Protein AF-A0AAU7DZM6-F1 (afdb_monomer)

Radius of gyration: 12.58 Å; Cα contacts (8 Å, |Δi|>4): 143; chains: 1; bounding box: 37×21×33 Å

Secondary structure (DSSP, 8-state):
-EEEEEEEPTT--GGGHHHHHHHHHHTTSEEEEEEEEEETTEEEEEEEEE-SSHHHHHHHHHHHHHHHHTTEEEEEEE-EEEETTEEEE-

pLDDT: mean 96.75, std 1.4, range [93.0, 98.31]

Nearest PDB structures (foldseek):
  5wi2-assembly2_B  TM=5.987E-01  e=1.470E-01  Homo sapiens
  3mwb-assembly1_B  TM=5.070E-01  e=1.073E-01  Paenarthrobacter aurescens TC1
  3dxs-assembly1_X  TM=4.723E-01  e=1.296E-01  Arabidopsis thaliana
  5b0b-assembly2_B  TM=5.215E-01  e=3.788E-01  Cannabis sativa
  5ixu-assembly1_A  TM=4.331E-01  e=1.892E-01  Paraburkholderia xenovorans LB400

Foldseek 3Di:
DKFFFDAFAPPADPVCLFVQLQVLLVVQWAWPDWDWDADPNTIMIDTDTDDPDPVSSVVSVVVSVVVSCNGTPGPDDWDWDDDPNDTDTD

Structure (mmCIF, N/CA/C/O backbone):
data_AF-A0AAU7DZM6-F1
#
_entry.id   AF-A0AAU7DZM6-F1
#
loop_
_atom_site.group_PDB
_atom_site.id
_atom_site.type_symbol
_atom_site.label_atom_id
_atom_site.label_alt_id
_atom_site.label_comp_id
_atom_site.label_asym_id
_atom_site.label_entity_id
_atom_site.label_seq_id
_atom_site.pdbx_PDB_ins_code
_atom_site.Cartn_x
_atom_site.Cartn_y
_atom_site.Cartn_z
_atom_site.occupancy
_atom_site.B_iso_or_equiv
_atom_site.auth_seq_id
_atom_site.auth_comp_id
_atom_site.auth_asym_id
_atom_site.auth_atom_id
_atom_site.pdbx_PDB_model_num
ATOM 1 N N . MET A 1 1 ? 5.829 -2.268 -0.486 1.00 97.19 1 MET A N 1
ATOM 2 C CA . MET A 1 1 ? 5.604 -0.946 0.131 1.00 97.19 1 MET A CA 1
ATOM 3 C C . MET A 1 1 ? 5.073 -1.103 1.546 1.00 97.19 1 MET A C 1
ATOM 5 O O . MET A 1 1 ? 4.521 -2.153 1.866 1.00 97.19 1 MET A O 1
ATOM 9 N N . THR A 1 2 ? 5.208 -0.048 2.342 1.00 98.06 2 THR A N 1
ATOM 10 C CA . THR A 1 2 ? 4.612 0.096 3.674 1.0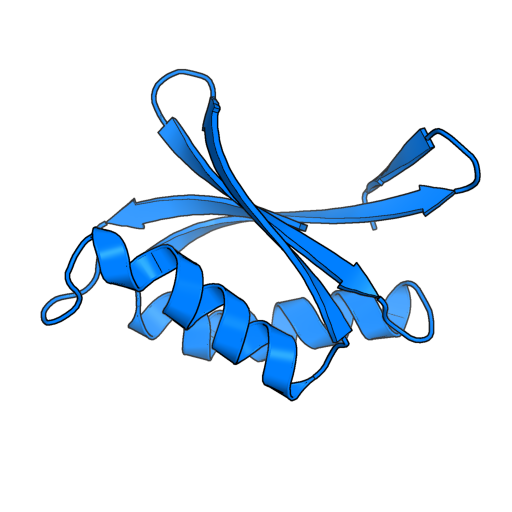0 98.06 2 THR A CA 1
ATOM 11 C C . THR A 1 2 ? 3.824 1.401 3.718 1.00 98.06 2 THR A C 1
ATOM 13 O O . THR A 1 2 ? 4.325 2.407 3.214 1.00 98.06 2 THR A O 1
ATOM 16 N N . ILE A 1 3 ? 2.627 1.383 4.303 1.00 98.12 3 ILE A N 1
ATOM 17 C CA . ILE A 1 3 ? 1.788 2.567 4.525 1.00 98.12 3 ILE A CA 1
ATOM 18 C C . ILE A 1 3 ? 1.553 2.721 6.024 1.00 98.12 3 ILE A C 1
ATOM 20 O O . ILE A 1 3 ? 1.058 1.787 6.652 1.00 98.12 3 ILE A O 1
ATOM 24 N N . ASP A 1 4 ? 1.868 3.890 6.571 1.00 97.75 4 ASP A N 1
ATOM 25 C CA . ASP A 1 4 ? 1.425 4.291 7.905 1.00 97.75 4 ASP A CA 1
ATOM 26 C C . ASP A 1 4 ? -0.038 4.731 7.817 1.00 97.75 4 ASP A C 1
ATOM 28 O O . ASP A 1 4 ? -0.375 5.651 7.067 1.00 97.75 4 ASP A O 1
ATOM 32 N N . VAL A 1 5 ? -0.905 4.051 8.567 1.00 96.81 5 VAL A N 1
ATOM 33 C CA . VAL A 1 5 ? -2.355 4.271 8.525 1.00 96.81 5 VAL A CA 1
ATOM 34 C C . VAL A 1 5 ? -2.749 5.310 9.570 1.00 96.81 5 VAL A C 1
ATOM 36 O O . VAL A 1 5 ? -2.424 5.159 10.751 1.00 96.81 5 VAL A O 1
ATOM 39 N N . GLY A 1 6 ? -3.455 6.351 9.131 1.00 96.12 6 GLY A N 1
ATOM 40 C CA . GLY A 1 6 ? -4.108 7.331 9.994 1.00 96.12 6 GLY A CA 1
ATOM 41 C C . GLY A 1 6 ? -5.549 6.933 10.310 1.00 96.12 6 GLY A C 1
ATOM 42 O O . GLY A 1 6 ? -5.833 5.792 10.678 1.00 96.12 6 GLY A O 1
ATOM 43 N N . GLN A 1 7 ? -6.474 7.881 10.172 1.00 96.56 7 GLN A N 1
ATOM 44 C CA . GLN A 1 7 ? -7.904 7.622 10.341 1.00 96.56 7 GLN A CA 1
ATOM 45 C C . GLN A 1 7 ? -8.477 6.765 9.205 1.00 96.56 7 GLN A C 1
ATOM 47 O O . GLN A 1 7 ? -8.177 6.976 8.032 1.00 96.56 7 GLN A O 1
ATOM 52 N N . ILE A 1 8 ? -9.369 5.833 9.539 1.00 97.38 8 ILE A N 1
ATOM 53 C CA . ILE A 1 8 ? -10.166 5.108 8.540 1.00 97.38 8 ILE A CA 1
ATOM 54 C C . ILE A 1 8 ? -11.286 6.032 8.053 1.00 97.38 8 ILE A C 1
ATOM 56 O O . ILE A 1 8 ? -11.923 6.719 8.858 1.00 97.38 8 ILE A O 1
ATOM 60 N N . ARG A 1 9 ? -11.519 6.080 6.737 1.00 96.25 9 ARG A N 1
ATOM 61 C CA . ARG A 1 9 ? -12.582 6.909 6.159 1.00 96.25 9 ARG A CA 1
ATOM 62 C C . ARG A 1 9 ? -13.961 6.335 6.498 1.00 96.25 9 ARG A C 1
ATOM 64 O O . ARG A 1 9 ? -14.133 5.138 6.719 1.00 96.25 9 ARG A O 1
ATOM 71 N N . SER A 1 10 ? -14.959 7.214 6.557 1.00 93.62 10 SER A N 1
ATOM 72 C CA . SER A 1 10 ? -16.335 6.818 6.875 1.00 93.62 10 SER A CA 1
ATOM 73 C C . SER A 1 10 ? -16.858 5.783 5.876 1.00 93.62 10 SER A C 1
ATOM 75 O O . SER A 1 10 ? -16.622 5.903 4.677 1.00 93.62 10 SER A O 1
ATOM 77 N N . GLY A 1 11 ? -17.591 4.784 6.368 1.00 94.44 11 GLY A N 1
ATOM 78 C CA . GLY A 1 11 ? -18.172 3.724 5.538 1.00 94.44 11 GLY A CA 1
ATOM 79 C C . GLY A 1 11 ? -17.249 2.535 5.262 1.00 94.44 11 GLY A C 1
ATOM 80 O O . GLY A 1 11 ? -17.718 1.547 4.705 1.00 94.44 11 GLY A O 1
ATOM 81 N N . VAL A 1 12 ? -15.984 2.579 5.694 1.00 96.19 12 VAL A N 1
ATOM 82 C CA . VAL A 1 12 ? -15.056 1.443 5.612 1.00 96.19 12 VAL A CA 1
ATOM 83 C C . VAL A 1 12 ? -14.930 0.785 6.982 1.00 96.19 12 VAL A C 1
ATOM 85 O O . VAL A 1 12 ? -14.577 1.435 7.967 1.00 96.19 12 VAL A O 1
ATOM 88 N N . ALA A 1 13 ? -15.201 -0.519 7.065 1.00 95.69 13 ALA A N 1
ATOM 89 C CA . ALA A 1 13 ? -14.936 -1.270 8.285 1.00 95.69 13 ALA A CA 1
ATOM 90 C C . ALA A 1 13 ? -13.441 -1.602 8.386 1.00 95.69 13 ALA A C 1
ATOM 92 O O . ALA A 1 13 ? -12.786 -1.912 7.393 1.00 95.69 13 ALA A O 1
ATOM 93 N N . ALA A 1 14 ? -12.891 -1.582 9.603 1.00 94.12 14 ALA A N 1
ATOM 94 C CA . ALA A 1 14 ? -11.465 -1.834 9.819 1.00 94.12 14 ALA A CA 1
ATOM 95 C C . ALA A 1 14 ? -10.939 -3.155 9.207 1.00 94.12 14 ALA A C 1
ATOM 97 O O . ALA A 1 14 ? -9.851 -3.123 8.631 1.00 94.12 14 ALA A O 1
ATOM 98 N N . PRO A 1 15 ? -11.673 -4.288 9.252 1.00 95.75 15 PRO A N 1
ATOM 99 C CA . PRO A 1 15 ? -11.235 -5.526 8.599 1.00 95.75 15 PRO A CA 1
ATOM 100 C C . PRO A 1 15 ? -11.122 -5.428 7.070 1.00 95.75 15 PRO A C 1
ATOM 102 O O . PRO A 1 15 ? -10.348 -6.174 6.473 1.00 95.75 15 PRO A O 1
ATOM 105 N N . ASP A 1 16 ? -11.848 -4.498 6.444 1.00 96.69 16 ASP A N 1
ATOM 106 C CA . ASP A 1 16 ? -11.901 -4.348 4.987 1.00 96.69 16 ASP A CA 1
ATOM 107 C C . ASP A 1 16 ? -10.778 -3.454 4.441 1.00 96.69 16 ASP A C 1
ATOM 109 O O . ASP A 1 16 ? -10.486 -3.477 3.247 1.00 96.69 16 ASP A O 1
ATOM 113 N N . VAL A 1 17 ? -10.090 -2.697 5.301 1.00 96.94 17 VAL A N 1
ATOM 114 C CA . VAL A 1 17 ? -9.028 -1.762 4.894 1.00 96.94 17 VAL A CA 1
ATOM 115 C C . VAL A 1 17 ? -7.913 -2.464 4.115 1.00 96.94 17 VAL A C 1
ATOM 117 O O . VAL A 1 17 ? -7.578 -2.052 3.006 1.00 96.94 17 VAL A O 1
ATOM 120 N N . LEU A 1 18 ? -7.326 -3.530 4.671 1.00 97.44 18 LEU A N 1
ATOM 121 C CA . LEU A 1 18 ? -6.222 -4.246 4.023 1.00 97.44 18 LEU A CA 1
ATOM 122 C C . LEU A 1 18 ? -6.612 -4.821 2.649 1.00 97.44 18 LEU A C 1
ATOM 124 O O . LEU A 1 18 ? -5.880 -4.553 1.690 1.00 97.44 18 LEU A O 1
ATOM 128 N N . PRO A 1 19 ? -7.718 -5.585 2.505 1.00 97.50 19 PRO A N 1
ATOM 129 C CA . PRO A 1 19 ? -8.094 -6.123 1.203 1.00 97.50 19 PRO A CA 1
ATOM 130 C C . PRO A 1 19 ? -8.450 -5.025 0.192 1.00 97.50 19 PRO A C 1
ATOM 132 O O . PRO A 1 19 ? -8.073 -5.160 -0.971 1.00 97.50 19 PRO A O 1
ATOM 135 N N . LEU A 1 20 ? -9.089 -3.923 0.608 1.00 97.88 20 LEU A N 1
ATOM 136 C CA . LEU A 1 20 ? -9.390 -2.797 -0.286 1.00 97.88 20 LEU A CA 1
ATOM 137 C C . LEU A 1 20 ? -8.114 -2.127 -0.811 1.00 97.88 20 LEU A C 1
ATOM 139 O O . LEU A 1 20 ? -7.946 -1.983 -2.022 1.00 97.88 20 LEU A O 1
ATOM 143 N N . VAL A 1 21 ? -7.170 -1.793 0.072 1.00 98.00 21 VAL A N 1
ATOM 144 C CA . VAL A 1 21 ? -5.894 -1.176 -0.331 1.00 98.00 21 VAL A CA 1
ATOM 145 C C . VAL A 1 21 ? -5.077 -2.126 -1.215 1.00 98.00 21 VAL A C 1
ATOM 147 O O . VAL A 1 21 ? -4.506 -1.705 -2.223 1.00 98.00 21 VAL A O 1
ATOM 150 N N . ALA A 1 22 ? -5.044 -3.423 -0.890 1.00 98.31 22 ALA A N 1
ATOM 151 C CA . ALA A 1 22 ? -4.387 -4.422 -1.729 1.00 98.31 22 ALA A CA 1
ATOM 152 C C . ALA A 1 22 ? -5.038 -4.524 -3.120 1.00 98.31 22 ALA A C 1
ATOM 154 O O . ALA A 1 22 ? -4.319 -4.616 -4.116 1.00 98.31 22 ALA A O 1
ATOM 155 N N . ALA A 1 23 ? -6.370 -4.454 -3.206 1.00 98.31 23 ALA A N 1
ATOM 156 C CA . ALA A 1 23 ? -7.095 -4.475 -4.472 1.00 98.31 23 ALA A CA 1
ATOM 157 C C . ALA A 1 23 ? -6.782 -3.251 -5.345 1.00 98.31 23 ALA A C 1
ATOM 159 O O . ALA A 1 23 ? -6.604 -3.404 -6.552 1.00 98.31 23 ALA A O 1
ATOM 160 N N . VAL A 1 24 ? -6.645 -2.056 -4.756 1.00 98.25 24 VAL A N 1
ATOM 161 C CA . VAL A 1 24 ? -6.225 -0.852 -5.494 1.00 98.25 24 VAL A CA 1
ATOM 162 C C . VAL A 1 24 ? -4.854 -1.062 -6.144 1.00 98.25 24 VAL A C 1
ATOM 164 O O . VAL A 1 24 ? -4.698 -0.839 -7.343 1.00 98.25 24 VAL A O 1
ATOM 167 N N . ILE A 1 25 ? -3.876 -1.564 -5.390 1.00 98.00 25 ILE A N 1
ATOM 168 C CA . ILE A 1 25 ? -2.519 -1.827 -5.900 1.00 98.00 25 ILE A CA 1
ATOM 169 C C . ILE A 1 25 ? -2.508 -2.943 -6.952 1.00 98.00 25 ILE A C 1
ATOM 171 O O . ILE A 1 25 ? -1.751 -2.881 -7.930 1.00 98.00 25 ILE A O 1
ATOM 175 N N . ALA A 1 26 ? -3.377 -3.942 -6.792 1.00 98.00 26 ALA A N 1
ATOM 176 C CA . ALA A 1 26 ? -3.537 -5.036 -7.743 1.00 98.00 26 ALA A CA 1
ATOM 177 C C . ALA A 1 26 ? -4.073 -4.580 -9.113 1.00 98.00 26 ALA A C 1
ATOM 179 O O . ALA A 1 26 ? -3.880 -5.287 -10.098 1.00 98.00 26 ALA A O 1
ATOM 180 N N . LYS A 1 27 ? -4.678 -3.383 -9.223 1.00 97.69 27 LYS A N 1
ATOM 181 C CA . LYS A 1 27 ? -5.083 -2.810 -10.523 1.00 97.69 27 LYS A CA 1
ATOM 182 C C . LYS A 1 27 ? -3.888 -2.539 -11.450 1.00 97.69 27 LYS A C 1
ATOM 184 O O . LYS A 1 27 ? -4.068 -2.480 -12.662 1.00 97.69 27 LYS A O 1
ATOM 189 N N . ARG A 1 28 ? -2.687 -2.328 -10.893 1.00 96.88 28 ARG A N 1
ATOM 190 C CA . ARG A 1 28 ? -1.482 -1.907 -11.640 1.00 96.88 28 ARG A CA 1
ATOM 191 C C . ARG A 1 28 ? -0.312 -2.883 -11.519 1.00 96.88 28 ARG A C 1
ATOM 193 O O . ARG A 1 28 ? 0.603 -2.844 -12.334 1.00 96.88 28 ARG A O 1
ATOM 200 N N . THR A 1 29 ? -0.305 -3.736 -10.499 1.00 97.62 29 THR A N 1
ATOM 201 C CA . THR A 1 29 ? 0.831 -4.609 -10.162 1.00 97.62 29 THR A CA 1
ATOM 202 C C . THR A 1 29 ? 0.354 -6.005 -9.773 1.00 97.62 29 THR A C 1
ATOM 204 O O . THR A 1 29 ? -0.818 -6.206 -9.468 1.00 97.62 29 THR A O 1
ATOM 207 N N . THR A 1 30 ? 1.262 -6.983 -9.736 1.00 97.75 30 THR A N 1
ATO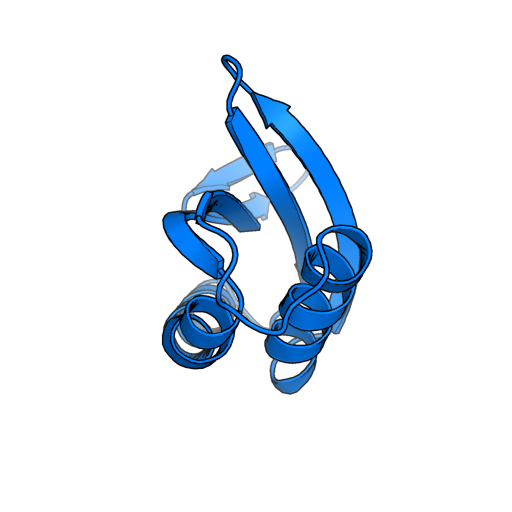M 208 C CA . THR A 1 30 ? 0.940 -8.295 -9.152 1.00 97.75 30 THR A CA 1
ATOM 209 C C . THR A 1 30 ? 1.178 -8.251 -7.648 1.00 97.75 30 THR A C 1
ATOM 211 O O . THR A 1 30 ? 2.329 -8.183 -7.219 1.00 97.75 30 THR A O 1
ATOM 214 N N . VAL A 1 31 ? 0.117 -8.302 -6.842 1.00 98.31 31 VAL A N 1
ATOM 215 C CA . VAL A 1 31 ? 0.229 -8.394 -5.377 1.00 98.31 31 VAL A CA 1
ATOM 216 C C . VAL A 1 31 ? 0.547 -9.833 -4.977 1.00 98.31 31 VAL A C 1
ATOM 218 O O . VAL A 1 31 ? -0.205 -10.754 -5.273 1.00 98.31 31 VAL A O 1
ATOM 221 N N . GLU A 1 32 ? 1.668 -10.023 -4.287 1.00 98.00 32 GLU A N 1
ATOM 222 C CA . GLU A 1 32 ? 2.171 -11.340 -3.875 1.00 98.00 32 GLU A CA 1
ATOM 223 C C . GLU A 1 32 ? 1.811 -11.678 -2.429 1.00 98.00 32 GLU A C 1
ATOM 225 O O . GLU A 1 32 ? 1.703 -12.845 -2.062 1.00 98.00 32 GLU A O 1
ATOM 230 N N . ALA A 1 33 ? 1.724 -10.653 -1.581 1.00 98.06 33 ALA A N 1
ATOM 231 C CA . ALA A 1 33 ? 1.344 -10.774 -0.183 1.00 98.06 33 ALA A CA 1
ATOM 232 C C . ALA A 1 33 ? 0.895 -9.413 0.353 1.00 98.06 33 ALA A C 1
ATOM 234 O O . ALA A 1 33 ? 1.390 -8.369 -0.078 1.00 98.06 33 ALA A O 1
ATOM 235 N N . ASN A 1 34 ? 0.005 -9.429 1.334 1.00 98.25 34 ASN A N 1
ATOM 236 C CA . ASN A 1 34 ? -0.390 -8.260 2.103 1.00 98.25 34 ASN A CA 1
ATOM 237 C C . ASN A 1 34 ? -0.518 -8.661 3.580 1.00 98.25 34 ASN A C 1
ATOM 239 O O . ASN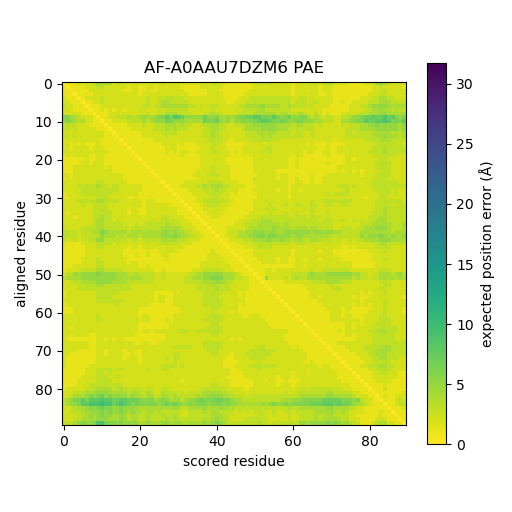 A 1 34 ? -0.809 -9.817 3.877 1.00 98.25 34 ASN A O 1
ATOM 243 N N . ASP A 1 35 ? -0.202 -7.740 4.484 1.00 98.12 35 ASP A N 1
ATOM 244 C CA . ASP A 1 35 ? -0.214 -7.970 5.929 1.00 98.12 35 ASP A CA 1
ATOM 245 C C . ASP A 1 35 ? -0.401 -6.644 6.685 1.00 98.12 35 ASP A C 1
ATOM 247 O O . ASP A 1 35 ? -0.165 -5.561 6.137 1.00 98.12 35 ASP A O 1
ATOM 251 N N . ILE A 1 36 ? -0.792 -6.725 7.955 1.00 97.00 36 ILE A N 1
ATOM 252 C CA . ILE A 1 36 ? -0.841 -5.597 8.888 1.00 97.00 36 ILE A CA 1
ATOM 253 C C . ILE A 1 36 ? 0.160 -5.859 10.007 1.00 97.00 36 ILE A C 1
ATOM 255 O O . ILE A 1 36 ? 0.182 -6.926 10.612 1.00 97.00 36 ILE A O 1
ATO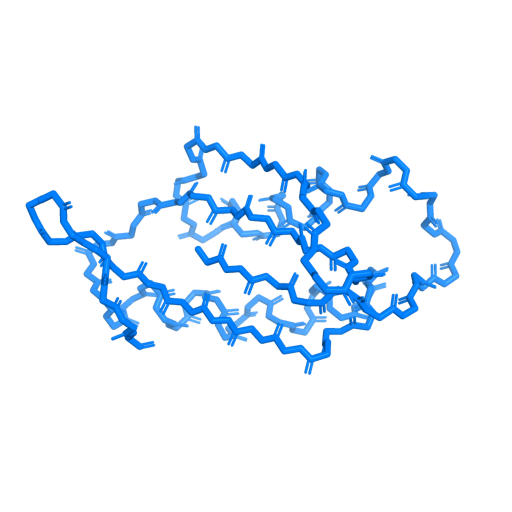M 259 N N . LYS A 1 37 ? 0.941 -4.842 10.363 1.00 96.62 37 LYS A N 1
ATOM 260 C CA . LYS A 1 37 ? 1.779 -4.8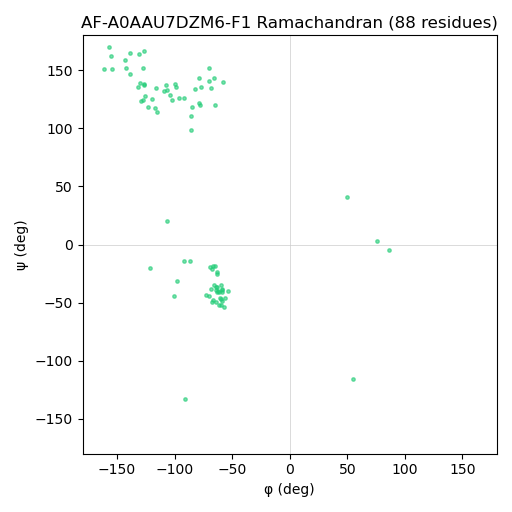76 11.565 1.00 96.62 37 LYS A CA 1
ATOM 261 C C . LYS A 1 37 ? 1.599 -3.610 12.386 1.00 96.62 37 LYS A C 1
ATOM 263 O O . LYS A 1 37 ? 1.136 -2.592 11.883 1.00 96.62 37 LYS A O 1
ATOM 268 N N . ILE A 1 38 ? 2.036 -3.655 13.638 1.00 96.38 38 ILE A N 1
ATOM 269 C CA . ILE A 1 38 ? 2.137 -2.471 14.491 1.00 96.38 38 ILE A CA 1
ATOM 270 C C . ILE A 1 38 ? 3.609 -2.066 14.593 1.00 96.38 38 ILE A C 1
ATOM 272 O O . ILE A 1 38 ? 4.464 -2.893 14.910 1.00 96.38 38 ILE A O 1
ATOM 276 N N . SER A 1 39 ? 3.918 -0.795 14.339 1.00 95.31 39 SER A N 1
ATOM 277 C CA . SER A 1 39 ? 5.255 -0.225 14.518 1.00 95.31 39 SER A CA 1
ATOM 278 C C . SER A 1 39 ? 5.168 1.054 15.342 1.00 95.31 39 SER A C 1
ATOM 280 O O . SER A 1 39 ? 4.422 1.965 14.997 1.00 95.31 39 SER A O 1
ATOM 282 N N . ALA A 1 40 ? 5.893 1.110 16.464 1.00 93.19 40 ALA A N 1
ATOM 283 C CA . ALA A 1 40 ? 5.855 2.240 17.401 1.00 93.19 40 ALA A CA 1
ATOM 284 C C . ALA A 1 40 ? 4.420 2.665 17.799 1.00 93.19 40 ALA A C 1
ATOM 286 O O . ALA A 1 40 ? 4.102 3.850 17.847 1.00 93.19 40 ALA A O 1
ATOM 287 N N . GLY A 1 41 ? 3.539 1.684 18.035 1.00 94.62 41 GLY A N 1
ATOM 288 C CA . GLY A 1 41 ? 2.134 1.913 18.396 1.00 94.62 41 GLY A CA 1
ATOM 289 C C . GLY A 1 41 ? 1.223 2.344 17.241 1.00 94.62 41 GLY A C 1
ATOM 290 O O . GLY A 1 41 ? 0.046 2.594 17.477 1.00 94.62 41 GLY A O 1
ATOM 291 N N . ARG A 1 42 ? 1.733 2.414 16.004 1.00 93.31 42 ARG A N 1
ATOM 292 C CA . ARG A 1 42 ? 0.960 2.783 14.813 1.00 93.31 42 ARG A CA 1
ATOM 293 C C . ARG A 1 42 ? 0.696 1.578 13.904 1.00 93.31 42 ARG A C 1
ATOM 295 O O . ARG A 1 42 ? 1.619 0.786 13.687 1.00 93.31 42 ARG A O 1
ATOM 302 N N . PRO A 1 43 ? -0.526 1.426 13.368 1.00 96.25 43 PRO A N 1
ATOM 303 C CA . PRO A 1 43 ? -0.818 0.417 12.360 1.00 96.25 43 PRO A CA 1
ATOM 304 C C . PRO A 1 43 ? -0.116 0.738 11.037 1.00 96.25 43 PRO A C 1
ATOM 306 O O . PRO A 1 43 ? -0.143 1.869 10.555 1.00 96.25 43 PRO A O 1
ATOM 309 N N . GLN A 1 44 ? 0.503 -0.281 10.448 1.00 97.81 44 GLN A N 1
ATOM 310 C CA . GLN A 1 44 ? 1.142 -0.221 9.141 1.00 97.81 44 GLN A CA 1
ATOM 311 C C . GLN A 1 44 ? 0.593 -1.315 8.235 1.00 97.81 44 GLN A C 1
ATOM 313 O O . GLN A 1 44 ? 0.650 -2.495 8.592 1.00 97.81 44 GLN A O 1
ATOM 318 N N . LEU A 1 45 ? 0.138 -0.938 7.041 1.00 98.19 45 LEU A N 1
ATOM 319 C CA . LEU A 1 45 ? -0.126 -1.908 5.979 1.00 98.19 45 LEU A CA 1
ATOM 320 C C . LEU A 1 45 ? 1.189 -2.236 5.283 1.00 98.19 45 LEU A C 1
ATOM 322 O O . LEU A 1 45 ? 1.951 -1.340 4.916 1.00 98.19 45 LEU A O 1
ATOM 326 N N . VAL A 1 46 ? 1.444 -3.517 5.061 1.00 98.12 46 VAL A N 1
ATOM 327 C CA . VAL A 1 46 ? 2.592 -4.004 4.300 1.00 98.12 46 VAL A CA 1
ATOM 328 C C . VAL A 1 46 ? 2.060 -4.727 3.079 1.00 98.12 46 VAL A C 1
ATOM 330 O O . VAL A 1 46 ? 1.373 -5.733 3.199 1.00 98.12 46 VAL A O 1
ATOM 333 N N . ILE A 1 47 ? 2.388 -4.230 1.889 1.00 98.12 47 ILE A N 1
ATOM 334 C CA . ILE A 1 47 ? 1.961 -4.842 0.627 1.00 98.12 47 ILE A CA 1
ATOM 335 C C . ILE A 1 47 ? 3.201 -5.158 -0.194 1.00 98.12 47 ILE A C 1
ATOM 337 O O . ILE A 1 47 ? 3.975 -4.268 -0.564 1.00 98.12 47 ILE A O 1
ATOM 341 N N . ARG A 1 48 ? 3.400 -6.444 -0.474 1.00 98.06 48 ARG A N 1
ATOM 342 C CA . ARG A 1 48 ? 4.441 -6.941 -1.365 1.00 98.06 48 ARG A CA 1
ATOM 343 C C . ARG A 1 48 ? 3.839 -7.158 -2.742 1.00 98.06 48 ARG A C 1
ATOM 345 O O . ARG A 1 48 ? 2.849 -7.869 -2.888 1.00 98.06 48 ARG A O 1
ATOM 352 N N . PHE A 1 49 ? 4.462 -6.552 -3.738 1.00 98.00 49 PHE A N 1
ATOM 353 C CA . PHE A 1 49 ? 4.026 -6.628 -5.119 1.00 98.00 49 PHE A CA 1
ATOM 354 C C . PHE A 1 49 ? 5.233 -6.686 -6.050 1.00 98.00 49 PHE A C 1
ATOM 356 O O . PHE A 1 49 ? 6.329 -6.256 -5.681 1.00 98.00 49 PHE A O 1
ATOM 363 N N . THR A 1 50 ? 4.998 -7.183 -7.258 1.00 97.38 50 THR A N 1
ATOM 364 C CA . THR A 1 50 ? 5.964 -7.197 -8.353 1.00 97.38 50 THR A CA 1
ATOM 365 C C . THR A 1 50 ? 5.542 -6.203 -9.435 1.00 97.38 50 THR A C 1
ATOM 367 O O . THR A 1 50 ? 4.380 -6.162 -9.848 1.00 97.38 50 THR A O 1
ATOM 370 N N . GLY A 1 51 ? 6.504 -5.385 -9.866 1.00 93.56 51 GLY A N 1
ATOM 371 C CA . GLY A 1 51 ? 6.414 -4.458 -10.996 1.00 93.56 51 GLY A CA 1
ATOM 372 C C . GLY A 1 51 ? 7.569 -4.692 -11.974 1.00 93.56 51 GLY A C 1
ATOM 373 O O . GLY A 1 51 ? 8.525 -5.388 -11.630 1.00 93.56 51 GLY A O 1
ATOM 374 N N . SER A 1 52 ? 7.484 -4.133 -13.185 1.00 94.31 52 SER A N 1
ATOM 375 C CA . SER A 1 52 ? 8.485 -4.350 -14.247 1.00 94.31 52 SER A CA 1
ATOM 376 C C . SER A 1 52 ? 9.883 -3.865 -13.862 1.00 94.31 52 SER A C 1
ATOM 378 O O . SER A 1 52 ? 10.878 -4.528 -14.144 1.00 94.31 52 SER A O 1
ATOM 380 N N . ASP A 1 53 ? 9.948 -2.714 -13.200 1.00 95.06 53 ASP A N 1
ATOM 381 C CA . ASP A 1 53 ? 11.168 -2.058 -12.751 1.00 95.06 53 ASP A CA 1
ATOM 382 C C . ASP A 1 53 ? 10.861 -1.111 -11.566 1.00 95.06 53 ASP A C 1
ATOM 384 O O . ASP A 1 53 ? 9.689 -0.875 -11.241 1.00 95.06 53 ASP A O 1
ATOM 388 N N . PRO A 1 54 ? 11.885 -0.568 -10.877 1.00 95.62 54 PRO A N 1
ATOM 389 C CA . PRO A 1 54 ? 11.677 0.340 -9.750 1.00 95.62 54 PRO A CA 1
ATOM 390 C C . PRO A 1 54 ? 10.907 1.625 -10.090 1.00 95.62 54 PRO A C 1
ATOM 392 O O . PRO A 1 54 ? 10.142 2.105 -9.254 1.00 95.62 54 PRO A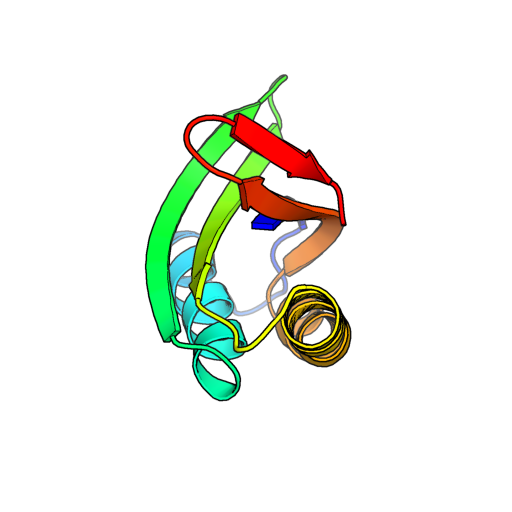 O 1
ATOM 395 N N . ALA A 1 55 ? 11.087 2.187 -11.289 1.00 96.19 55 ALA A N 1
ATOM 396 C CA . ALA A 1 55 ? 10.407 3.419 -11.683 1.00 96.19 55 ALA A CA 1
ATOM 397 C C . ALA A 1 55 ? 8.907 3.166 -11.879 1.00 96.19 55 ALA A C 1
ATOM 399 O O . ALA A 1 55 ? 8.083 3.901 -11.335 1.00 96.19 55 ALA A O 1
ATOM 400 N N . PHE A 1 56 ? 8.557 2.069 -12.552 1.00 97.25 56 PHE A N 1
ATOM 401 C CA . PHE A 1 56 ? 7.186 1.591 -12.677 1.00 97.25 56 PHE A CA 1
ATOM 402 C C . PHE A 1 56 ? 6.559 1.295 -11.311 1.00 97.25 56 PHE A C 1
ATOM 404 O O . PHE A 1 56 ? 5.454 1.749 -11.029 1.00 97.25 56 PHE A O 1
ATOM 411 N N . ALA A 1 57 ? 7.268 0.579 -10.431 1.00 96.94 57 ALA A N 1
ATOM 412 C CA . ALA A 1 57 ? 6.773 0.257 -9.093 1.00 96.94 57 ALA A CA 1
ATOM 413 C C . ALA A 1 57 ? 6.444 1.519 -8.277 1.00 96.94 57 ALA A C 1
ATOM 415 O O . ALA A 1 57 ? 5.424 1.567 -7.589 1.00 96.94 57 ALA A O 1
ATOM 416 N N . LYS A 1 58 ? 7.289 2.551 -8.370 1.00 96.81 58 LYS A N 1
ATOM 417 C CA . LYS A 1 58 ? 7.062 3.839 -7.713 1.00 96.81 58 LYS A CA 1
ATOM 418 C C . LYS A 1 58 ? 5.861 4.579 -8.302 1.00 96.81 58 LYS A C 1
ATOM 420 O O . LYS A 1 58 ? 5.010 5.027 -7.536 1.00 96.81 58 LYS A O 1
ATOM 425 N N . ALA A 1 59 ? 5.774 4.662 -9.630 1.00 97.50 59 ALA A N 1
ATOM 426 C CA . ALA A 1 59 ? 4.662 5.307 -10.324 1.00 97.50 59 ALA A CA 1
ATOM 427 C C . ALA A 1 59 ? 3.322 4.631 -9.995 1.00 97.50 59 ALA A C 1
ATOM 429 O O . ALA A 1 59 ? 2.377 5.307 -9.603 1.00 97.50 59 ALA A O 1
ATOM 430 N N . ALA A 1 60 ? 3.266 3.296 -10.029 1.00 97.69 60 ALA A N 1
ATOM 431 C CA . ALA A 1 60 ? 2.062 2.539 -9.697 1.00 97.69 60 ALA A CA 1
ATOM 432 C C . ALA A 1 60 ? 1.559 2.823 -8.272 1.00 97.69 60 ALA A C 1
ATOM 434 O O . ALA A 1 60 ? 0.352 2.942 -8.061 1.00 97.69 60 ALA A O 1
ATOM 435 N N . VAL A 1 61 ? 2.466 2.964 -7.296 1.00 97.69 61 VAL A N 1
ATOM 436 C CA . VAL A 1 61 ? 2.093 3.358 -5.929 1.00 97.69 61 VAL A CA 1
ATOM 437 C C . VAL A 1 61 ? 1.591 4.796 -5.904 1.00 97.69 61 VAL A C 1
ATOM 439 O O . VAL A 1 61 ? 0.511 5.023 -5.374 1.00 97.69 61 VAL A O 1
ATOM 442 N N . GLN A 1 62 ? 2.320 5.748 -6.498 1.00 97.50 62 GLN A N 1
ATOM 443 C CA . GLN A 1 62 ? 1.923 7.162 -6.529 1.00 97.50 62 GLN A CA 1
ATOM 444 C C . GLN A 1 62 ? 0.537 7.365 -7.153 1.00 97.50 62 GLN A C 1
ATOM 446 O O . GLN A 1 62 ? -0.302 8.046 -6.571 1.00 97.50 62 GLN A O 1
ATOM 451 N N . GLU A 1 63 ? 0.272 6.720 -8.287 1.00 97.88 63 GLU A N 1
ATOM 452 C CA . GLU A 1 63 ? -1.020 6.758 -8.980 1.00 97.88 63 GLU A CA 1
ATOM 453 C C . GLU A 1 63 ? -2.153 6.077 -8.199 1.00 97.88 63 GLU A C 1
ATOM 455 O O . GLU A 1 63 ? -3.321 6.305 -8.497 1.00 97.88 63 GLU A O 1
ATOM 460 N N . SER A 1 64 ? -1.825 5.227 -7.224 1.00 97.88 64 SER A N 1
ATOM 461 C CA . SER A 1 64 ? -2.800 4.545 -6.368 1.00 97.88 64 SER A CA 1
ATOM 462 C C . SER A 1 64 ? -3.110 5.318 -5.086 1.00 97.88 64 SER A C 1
ATOM 464 O O . SER A 1 64 ? -4.081 4.991 -4.412 1.00 97.88 64 SER A O 1
ATOM 466 N N . LEU A 1 65 ? -2.304 6.322 -4.717 1.00 97.62 65 LEU A N 1
ATOM 467 C CA . LEU A 1 65 ? -2.453 7.009 -3.430 1.00 97.62 65 LEU A CA 1
ATOM 468 C C . LEU A 1 65 ? -3.793 7.730 -3.298 1.00 97.62 65 LEU A C 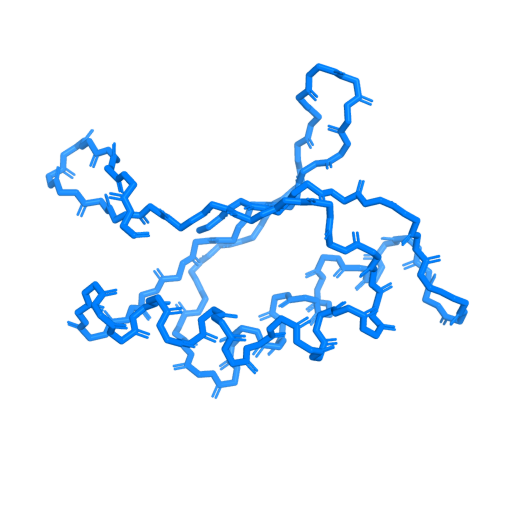1
ATOM 470 O O . LEU A 1 65 ? -4.350 7.715 -2.210 1.00 97.62 65 LEU A O 1
ATOM 474 N N . ALA A 1 66 ? -4.317 8.313 -4.379 1.00 96.44 66 ALA A N 1
ATOM 475 C CA . ALA A 1 66 ? -5.622 8.973 -4.356 1.00 96.44 66 ALA A CA 1
ATOM 476 C C . ALA A 1 66 ? -6.747 7.980 -4.009 1.00 96.44 66 ALA A C 1
ATOM 478 O O . ALA A 1 66 ? -7.460 8.195 -3.037 1.00 96.44 66 ALA A O 1
ATOM 479 N N . ASP A 1 67 ? -6.826 6.852 -4.725 1.00 97.38 67 ASP A N 1
ATOM 480 C CA . ASP A 1 67 ? -7.782 5.766 -4.455 1.00 97.38 67 ASP A CA 1
ATOM 481 C C . ASP A 1 67 ? -7.623 5.189 -3.030 1.00 97.38 67 ASP A C 1
ATOM 483 O O . ASP A 1 67 ? -8.598 4.833 -2.371 1.00 97.38 67 ASP A O 1
ATOM 487 N N . ILE A 1 68 ? -6.385 5.062 -2.537 1.00 97.88 68 ILE A N 1
ATOM 488 C CA . ILE A 1 68 ? -6.119 4.571 -1.174 1.00 97.88 68 ILE A CA 1
ATOM 489 C C . ILE A 1 68 ? -6.592 5.589 -0.132 1.00 97.88 68 ILE A C 1
ATOM 491 O O . ILE A 1 68 ? -7.142 5.186 0.897 1.00 97.88 68 ILE A O 1
ATOM 495 N N . ASP A 1 69 ? -6.418 6.886 -0.401 1.00 96.50 69 ASP A N 1
ATOM 496 C CA . ASP A 1 69 ? -6.796 7.955 0.524 1.00 96.50 69 ASP A CA 1
ATOM 497 C C . ASP A 1 69 ? -8.322 8.072 0.716 1.00 96.50 69 ASP A C 1
ATOM 499 O O . ASP A 1 69 ? -8.796 8.541 1.754 1.00 96.50 69 ASP A O 1
ATOM 503 N N . GLU A 1 70 ? -9.109 7.547 -0.231 1.00 95.75 70 GLU A N 1
ATOM 504 C CA . GLU A 1 70 ? -10.563 7.363 -0.097 1.00 95.75 70 GLU A CA 1
ATOM 505 C C . GLU A 1 70 ? -10.943 6.279 0.928 1.00 95.75 70 GLU A C 1
ATOM 507 O O . GLU A 1 70 ? -12.065 6.274 1.435 1.00 95.75 70 GLU A O 1
ATOM 512 N N . THR A 1 71 ? -10.016 5.377 1.273 1.00 97.19 71 THR A N 1
ATOM 513 C CA . THR A 1 71 ? -10.235 4.280 2.235 1.00 97.19 71 THR A CA 1
ATOM 514 C C . THR A 1 71 ? -9.664 4.607 3.615 1.00 97.19 71 THR A C 1
ATOM 516 O O . THR A 1 71 ? -10.312 4.384 4.641 1.00 97.19 71 THR A O 1
ATOM 519 N N . ILE A 1 72 ? -8.446 5.150 3.658 1.00 97.62 72 ILE A N 1
ATOM 520 C CA . ILE A 1 72 ? -7.719 5.506 4.882 1.00 97.62 72 ILE A CA 1
ATOM 521 C C . ILE A 1 72 ? -6.936 6.796 4.681 1.00 97.62 72 ILE A C 1
ATOM 523 O O . ILE A 1 72 ? -6.466 7.059 3.591 1.00 97.62 72 ILE A O 1
ATOM 527 N N . GLU A 1 73 ? -6.704 7.564 5.736 1.00 97.56 73 GLU A N 1
ATOM 528 C CA . GLU A 1 73 ? -5.691 8.617 5.715 1.00 97.56 73 GLU A CA 1
ATOM 529 C C . GLU A 1 73 ? -4.293 7.996 5.554 1.00 97.56 73 GLU A C 1
ATOM 531 O O . GLU A 1 73 ? -3.842 7.213 6.401 1.00 97.56 73 GLU A O 1
ATOM 536 N N . VAL A 1 74 ? -3.591 8.362 4.479 1.00 97.50 74 VAL A N 1
ATOM 537 C CA . VAL A 1 74 ? -2.207 7.935 4.234 1.00 97.50 74 VAL A CA 1
ATOM 538 C C . VAL A 1 74 ? -1.240 8.887 4.940 1.00 97.50 74 VAL A C 1
ATOM 540 O O . VAL A 1 74 ? -0.897 9.944 4.417 1.00 97.50 74 VAL A O 1
ATOM 543 N N . VAL A 1 75 ? -0.752 8.504 6.123 1.00 97.25 75 VAL A N 1
ATOM 544 C CA . VAL A 1 75 ? 0.167 9.349 6.914 1.00 97.25 75 VAL A CA 1
ATOM 545 C C . VAL A 1 75 ? 1.561 9.382 6.290 1.00 97.25 75 VAL A C 1
ATOM 547 O O . VAL A 1 75 ? 2.200 10.429 6.203 1.00 97.25 75 VAL A O 1
ATOM 550 N N . ALA A 1 76 ? 2.043 8.219 5.859 1.00 96.19 76 ALA A N 1
ATOM 551 C CA . ALA A 1 76 ? 3.311 8.075 5.163 1.00 96.19 76 ALA A CA 1
ATOM 552 C C . ALA A 1 76 ? 3.283 6.828 4.282 1.00 96.19 76 ALA A C 1
ATOM 554 O O . ALA A 1 76 ? 2.633 5.833 4.604 1.00 96.19 76 ALA A O 1
ATOM 555 N N . VAL A 1 77 ? 4.039 6.860 3.187 1.00 97.69 77 VAL A N 1
ATOM 556 C CA . VAL A 1 77 ? 4.241 5.704 2.316 1.00 97.69 77 VAL A CA 1
ATOM 557 C C . VAL A 1 77 ? 5.721 5.538 2.013 1.00 97.69 77 VAL A C 1
ATOM 559 O O . VAL A 1 77 ? 6.424 6.498 1.700 1.00 97.69 77 VAL A O 1
ATOM 562 N N . GLN A 1 78 ? 6.199 4.300 2.085 1.00 97.50 78 GLN A N 1
ATOM 563 C CA . GLN A 1 78 ? 7.550 3.943 1.682 1.00 97.50 78 GLN A CA 1
ATOM 564 C C . GLN A 1 78 ? 7.507 2.777 0.700 1.00 97.50 78 GLN A C 1
ATOM 566 O O . GLN A 1 78 ? 6.983 1.698 0.995 1.00 97.50 78 GLN A O 1
ATOM 571 N 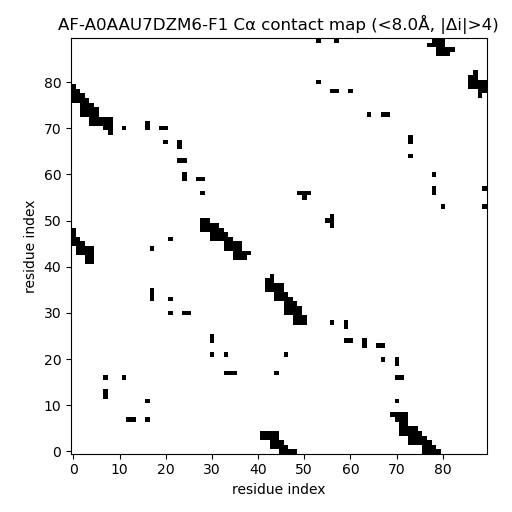N . VAL A 1 79 ? 8.112 2.971 -0.468 1.00 97.75 79 VAL A N 1
ATOM 572 C CA . VAL A 1 79 ? 8.321 1.904 -1.445 1.00 97.75 79 VAL A CA 1
ATOM 573 C C . VAL A 1 79 ? 9.748 1.396 -1.301 1.00 97.75 79 VAL A C 1
ATOM 575 O O . VAL A 1 79 ? 10.694 2.166 -1.141 1.00 97.75 79 VAL A O 1
ATOM 578 N N . THR A 1 80 ? 9.899 0.077 -1.303 1.00 97.75 80 THR A N 1
ATOM 579 C CA . THR A 1 80 ? 11.201 -0.575 -1.247 1.00 97.75 80 THR A CA 1
ATOM 580 C C . THR A 1 80 ? 11.298 -1.615 -2.350 1.00 97.75 80 THR A C 1
ATOM 582 O O . THR A 1 80 ? 10.346 -2.354 -2.602 1.00 97.75 80 THR A O 1
ATOM 585 N N . ALA A 1 81 ? 12.459 -1.687 -2.994 1.00 96.75 81 ALA A N 1
ATOM 586 C CA . ALA A 1 81 ? 12.807 -2.743 -3.931 1.00 96.75 81 ALA A CA 1
ATOM 587 C C . ALA A 1 81 ? 13.689 -3.782 -3.239 1.00 96.75 81 ALA A C 1
ATOM 589 O O . ALA A 1 81 ? 14.613 -3.441 -2.491 1.00 96.75 81 ALA A O 1
ATOM 590 N N . ARG A 1 82 ? 13.428 -5.062 -3.512 1.00 95.50 82 ARG A N 1
ATOM 591 C CA . ARG A 1 82 ? 14.315 -6.143 -3.089 1.00 95.50 82 ARG A CA 1
ATOM 592 C C . ARG A 1 82 ? 15.425 -6.307 -4.117 1.00 95.50 82 ARG A C 1
ATOM 594 O O . ARG A 1 82 ? 15.167 -6.670 -5.257 1.00 95.50 82 ARG A O 1
ATOM 601 N N . HIS A 1 83 ? 16.665 -6.109 -3.695 1.00 93.75 83 HIS A N 1
ATOM 602 C C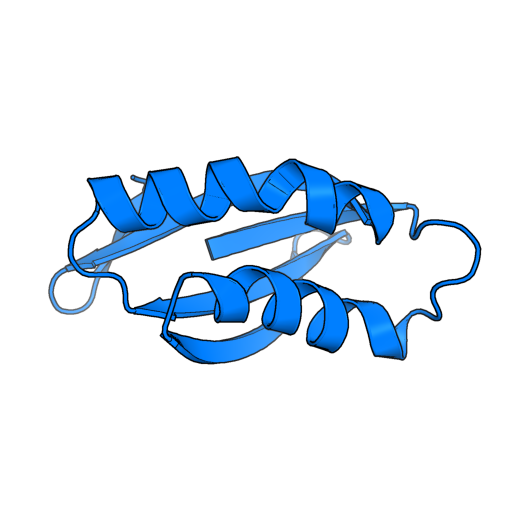A . HIS A 1 83 ? 17.839 -6.459 -4.481 1.00 93.75 83 HIS A CA 1
ATOM 603 C C . HIS A 1 83 ? 18.605 -7.563 -3.746 1.00 93.75 83 HIS A C 1
ATOM 605 O O . HIS A 1 83 ? 19.112 -7.369 -2.635 1.00 93.75 83 HIS A O 1
ATOM 611 N N . LYS A 1 84 ? 18.647 -8.759 -4.350 1.00 93.00 84 LYS A N 1
ATOM 612 C CA . LYS A 1 84 ? 19.118 -10.000 -3.712 1.00 93.00 84 LYS A CA 1
ATOM 613 C C . LYS A 1 84 ? 18.350 -10.271 -2.406 1.00 93.00 84 LYS A C 1
ATOM 615 O O . LYS A 1 84 ? 17.139 -10.481 -2.426 1.00 93.00 84 LYS A O 1
ATOM 620 N N . ASN A 1 85 ? 19.029 -10.250 -1.259 1.00 93.62 85 ASN A N 1
ATOM 621 C CA . ASN A 1 85 ? 18.417 -10.493 0.048 1.00 93.62 85 ASN A CA 1
ATOM 622 C C . ASN A 1 85 ? 18.260 -9.223 0.901 1.00 93.62 85 ASN A C 1
ATOM 624 O O . ASN A 1 85 ? 18.167 -9.310 2.121 1.00 93.62 85 ASN A O 1
ATOM 628 N N . ARG A 1 86 ? 18.287 -8.038 0.276 1.00 95.25 86 ARG A N 1
ATOM 629 C CA . ARG A 1 86 ? 18.172 -6.746 0.964 1.00 95.25 86 ARG A CA 1
ATOM 630 C C . ARG A 1 86 ? 17.077 -5.887 0.346 1.00 95.25 86 ARG A C 1
ATOM 632 O O . ARG A 1 86 ? 16.796 -6.002 -0.845 1.00 95.25 86 ARG A O 1
ATOM 639 N N . TRP A 1 87 ? 16.492 -5.024 1.167 1.00 95.50 87 TRP A N 1
ATOM 640 C CA . TRP A 1 87 ? 15.474 -4.056 0.771 1.00 95.50 87 TRP A CA 1
ATOM 641 C C . TRP A 1 87 ? 16.076 -2.653 0.751 1.00 95.50 87 TRP A C 1
ATOM 643 O O . TRP A 1 87 ? 16.750 -2.265 1.703 1.00 95.50 87 TRP A O 1
ATOM 653 N N . TYR A 1 88 ? 15.822 -1.907 -0.320 1.00 96.56 88 TYR A N 1
ATOM 654 C CA . TYR A 1 88 ? 16.303 -0.539 -0.517 1.00 96.56 88 TYR A CA 1
ATOM 655 C C . TYR A 1 88 ? 15.125 0.375 -0.833 1.00 96.56 88 TYR A C 1
ATOM 657 O O . TYR A 1 88 ? 14.241 -0.029 -1.583 1.00 96.56 88 TYR A O 1
ATOM 665 N N . ALA A 1 89 ? 15.098 1.580 -0.263 1.00 96.56 89 ALA A N 1
ATOM 666 C CA . ALA A 1 89 ? 14.084 2.578 -0.600 1.00 96.56 89 ALA A CA 1
ATOM 667 C C . ALA A 1 89 ? 14.246 3.046 -2.056 1.00 96.56 89 ALA A C 1
ATOM 669 O O . ALA A 1 89 ? 15.380 3.166 -2.527 1.00 96.56 89 ALA A O 1
ATOM 670 N N . ILE A 1 90 ? 13.126 3.292 -2.742 1.00 94.81 90 ILE A N 1
ATOM 671 C CA . ILE A 1 90 ? 13.070 3.753 -4.142 1.00 94.81 90 ILE A CA 1
ATOM 672 C C . ILE A 1 90 ? 12.074 4.901 -4.323 1.00 94.81 90 ILE A C 1
ATOM 674 O O . ILE A 1 90 ? 11.073 4.951 -3.579 1.00 94.81 90 ILE A O 1
#

Solvent-accessible surface area (backbone atoms only — not comparable to full-atom values): 5230 Å² total; per-residue (Å²): 60,40,33,38,55,56,58,70,29,89,94,57,56,78,86,50,49,63,61,52,48,50,51,56,49,43,74,77,32,51,68,77,48,74,51,77,47,75,56,97,90,37,50,29,43,37,42,43,64,53,56,95,42,73,69,55,42,48,49,50,51,62,74,34,46,65,69,39,45,68,48,27,37,71,72,44,78,46,45,55,46,76,59,91,94,43,77,42,80,104

Organism: NCBI:txid3120821

Mean predicted aligned error: 2.28 Å

Sequence (90 aa):
MTIDVGQIRSGVAAPDVLPLVAAVIAKRTTVEANDIKISAGRPQLVIRFTGSDPAFAKAAVQESLADIDETIEVVAVQVTARHKNRWYAI